Protein AF-A0A0D3LNZ3-F1 (afdb_monomer)

Mean predicted aligned error: 10.29 Å

Solvent-accessible surface area (backbone atoms only — not comparable to full-atom values): 8593 Å² total; per-residue (Å²): 136,83,88,79,77,83,75,78,70,70,82,70,32,56,51,55,52,47,41,52,51,45,45,75,73,39,32,65,56,40,22,70,74,48,71,38,54,72,71,55,29,48,48,50,49,48,45,40,49,50,24,46,48,52,50,50,52,50,34,50,75,71,66,39,50,65,60,51,49,51,56,38,67,42,80,74,80,69,44,77,84,39,70,66,51,43,49,25,42,52,47,24,34,50,43,32,31,76,73,67,69,37,53,72,67,44,22,47,55,41,35,75,55,49,46,56,50,48,52,49,52,52,17,50,52,29,62,69,30,99,42,58,56,73,53,24,51,30,37,50,66,36,62,84,50,60,54,60,49,52,54,61,60,71,78,105

pLDDT: mean 74.94, std 14.37, range [37.22, 91.06]

Structure (mmCIF, N/CA/C/O backbone):
data_AF-A0A0D3LNZ3-F1
#
_entry.id   AF-A0A0D3LNZ3-F1
#
loop_
_atom_site.group_PDB
_atom_site.id
_atom_site.type_symbol
_atom_site.label_atom_id
_atom_site.label_alt_id
_atom_site.label_comp_id
_atom_site.label_asym_id
_atom_site.label_entity_id
_atom_site.label_seq_id
_atom_site.pdbx_PDB_ins_code
_atom_site.Cartn_x
_atom_site.Cartn_y
_atom_site.Cartn_z
_atom_site.occupancy
_atom_site.B_iso_or_equiv
_atom_site.auth_seq_id
_atom_site.auth_comp_id
_atom_site.auth_asym_id
_atom_site.auth_atom_id
_atom_site.pdbx_PDB_model_num
ATOM 1 N N . MET A 1 1 ? 30.188 22.753 27.381 1.00 45.78 1 MET A N 1
ATOM 2 C CA . MET A 1 1 ? 29.358 22.738 26.149 1.00 45.78 1 MET A CA 1
ATOM 3 C C . MET A 1 1 ? 30.275 22.430 24.965 1.00 45.78 1 MET A C 1
ATOM 5 O O . MET A 1 1 ? 31.410 22.880 25.048 1.00 45.78 1 MET A O 1
ATOM 9 N N . PRO A 1 2 ? 29.846 21.714 23.906 1.00 55.44 2 PRO A N 1
ATOM 10 C CA . PRO A 1 2 ? 28.457 21.487 23.524 1.00 55.44 2 PRO A CA 1
ATOM 11 C C . PRO A 1 2 ? 28.025 20.018 23.404 1.00 55.44 2 PRO A C 1
ATOM 13 O O . PRO A 1 2 ? 28.794 19.104 23.129 1.00 55.44 2 PRO A O 1
ATOM 16 N N . PHE A 1 3 ? 26.719 19.869 23.601 1.00 53.72 3 PHE A N 1
ATOM 17 C CA . PHE A 1 3 ? 25.893 18.723 23.277 1.00 53.72 3 PHE A CA 1
ATOM 18 C C . PHE A 1 3 ? 25.868 18.506 21.760 1.00 53.72 3 PHE A C 1
ATOM 20 O O . PHE A 1 3 ? 25.414 19.373 21.014 1.00 53.72 3 PHE A O 1
ATOM 27 N N . GLY A 1 4 ? 26.315 17.336 21.313 1.00 43.25 4 GLY A N 1
ATOM 28 C CA . GLY A 1 4 ? 26.179 16.864 19.938 1.00 43.25 4 GLY A CA 1
ATOM 29 C C . GLY A 1 4 ? 25.093 15.799 19.856 1.00 43.25 4 GLY A C 1
ATOM 30 O O . GLY A 1 4 ? 25.376 14.614 19.956 1.00 43.25 4 GLY A O 1
ATOM 31 N N . ARG A 1 5 ? 23.847 16.269 19.760 1.00 39.56 5 ARG A N 1
ATOM 32 C CA . ARG A 1 5 ? 22.607 15.576 19.379 1.00 39.56 5 ARG A CA 1
ATOM 33 C C . ARG A 1 5 ? 22.838 14.170 18.778 1.00 39.56 5 ARG A C 1
ATOM 35 O O . ARG A 1 5 ? 23.241 14.053 17.625 1.00 39.56 5 ARG A O 1
ATOM 42 N N . LEU A 1 6 ? 22.498 13.119 19.535 1.00 37.25 6 LEU A N 1
ATOM 43 C CA . LEU A 1 6 ? 22.172 11.801 18.982 1.00 37.25 6 LEU A CA 1
ATOM 44 C C . LEU A 1 6 ? 20.951 11.993 18.078 1.00 37.25 6 LEU A C 1
ATOM 46 O O . LEU A 1 6 ? 19.807 11.899 18.525 1.00 37.25 6 LEU A O 1
ATOM 50 N N . ILE A 1 7 ? 21.180 12.328 16.810 1.00 41.34 7 ILE A N 1
ATOM 51 C CA . ILE A 1 7 ? 20.163 12.120 15.793 1.00 41.34 7 ILE A CA 1
ATOM 52 C C . ILE A 1 7 ? 20.110 10.606 15.640 1.00 41.34 7 ILE A C 1
ATOM 54 O O . ILE A 1 7 ? 20.878 10.008 14.894 1.00 4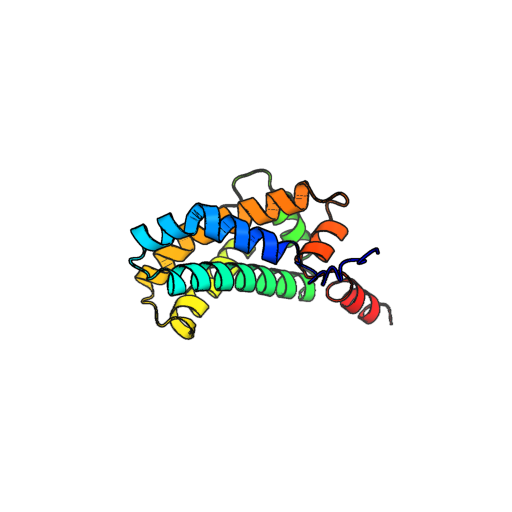1.34 7 ILE A O 1
ATOM 58 N N . ASN A 1 8 ? 19.233 9.984 16.424 1.00 37.22 8 ASN A N 1
ATOM 59 C CA . ASN A 1 8 ? 18.691 8.677 16.117 1.00 37.22 8 ASN A CA 1
ATOM 60 C C . ASN A 1 8 ? 17.933 8.841 14.794 1.00 37.22 8 ASN A C 1
ATOM 62 O O . ASN A 1 8 ? 16.724 9.083 14.778 1.00 37.22 8 ASN A O 1
ATOM 66 N N . VAL A 1 9 ? 18.679 8.836 13.687 1.00 41.34 9 VAL A N 1
ATOM 67 C CA . VAL A 1 9 ? 18.130 8.687 12.349 1.00 41.34 9 VAL A CA 1
ATOM 68 C C . VAL A 1 9 ? 17.589 7.265 12.337 1.00 41.34 9 VAL A C 1
ATOM 70 O O . VAL A 1 9 ? 18.268 6.332 11.928 1.00 41.34 9 VAL A O 1
ATOM 73 N N . LYS A 1 10 ? 16.356 7.079 12.828 1.00 42.69 10 LYS A N 1
ATOM 74 C CA . LYS A 1 10 ? 15.502 6.052 12.239 1.00 42.69 10 LYS A CA 1
ATOM 75 C C . LYS A 1 10 ? 15.603 6.312 10.743 1.00 42.69 10 LYS A C 1
ATOM 77 O O . LYS A 1 10 ? 15.231 7.405 10.315 1.00 42.69 10 LYS A O 1
ATOM 82 N N . GLU A 1 11 ? 16.175 5.377 9.994 1.00 45.53 11 GLU A N 1
ATOM 83 C CA . GLU A 1 11 ? 16.012 5.314 8.546 1.00 45.53 11 GLU A CA 1
ATOM 84 C C . GLU A 1 11 ? 14.504 5.308 8.283 1.00 45.53 11 GLU A C 1
ATOM 86 O O . GLU A 1 11 ? 13.853 4.268 8.310 1.00 45.53 11 GLU A O 1
ATOM 91 N N . ASN A 1 12 ? 13.914 6.498 8.159 1.00 51.28 12 ASN A N 1
ATOM 92 C CA . ASN A 1 12 ? 12.560 6.644 7.671 1.00 51.28 12 ASN A CA 1
ATOM 93 C C . ASN A 1 12 ? 12.690 6.342 6.186 1.00 51.28 12 ASN A C 1
ATOM 95 O O . ASN A 1 12 ? 13.252 7.134 5.426 1.00 51.28 12 ASN A O 1
ATOM 99 N N . ASN A 1 13 ? 12.254 5.151 5.795 1.00 70.06 13 ASN A N 1
ATOM 100 C CA . ASN A 1 13 ? 12.206 4.794 4.390 1.00 70.06 13 ASN A CA 1
ATOM 101 C C . ASN A 1 13 ? 11.213 5.737 3.699 1.00 70.06 13 ASN A C 1
ATOM 103 O O . ASN A 1 13 ? 10.281 6.229 4.338 1.00 70.06 13 ASN A O 1
ATOM 107 N N . MET A 1 14 ? 11.358 5.976 2.390 1.00 73.19 14 MET A N 1
ATOM 108 C CA . MET A 1 14 ? 10.441 6.875 1.665 1.00 73.19 14 MET A CA 1
ATOM 109 C C . MET A 1 14 ? 8.962 6.499 1.866 1.00 73.19 14 MET A C 1
ATOM 111 O O . MET A 1 14 ? 8.101 7.375 1.894 1.00 73.19 14 MET A O 1
ATOM 115 N N . LEU A 1 15 ? 8.678 5.207 2.062 1.00 76.56 15 LEU A N 1
ATOM 116 C CA . LEU A 1 15 ? 7.355 4.691 2.412 1.00 76.56 15 LEU A CA 1
ATOM 117 C C . LEU A 1 15 ? 6.817 5.217 3.746 1.00 76.56 15 LEU A C 1
ATOM 119 O O . LEU A 1 15 ? 5.639 5.546 3.827 1.00 76.56 15 LEU A O 1
ATOM 123 N N . ASP A 1 16 ? 7.649 5.321 4.778 1.00 79.50 16 ASP A N 1
ATOM 124 C CA . ASP A 1 16 ? 7.214 5.797 6.094 1.00 79.50 16 ASP A CA 1
ATOM 125 C C . ASP A 1 16 ? 6.821 7.275 6.041 1.00 79.50 16 ASP A C 1
ATOM 127 O O . ASP A 1 16 ? 5.857 7.692 6.685 1.00 79.50 16 ASP A O 1
ATOM 131 N N . ASP A 1 17 ? 7.537 8.066 5.242 1.00 81.38 17 ASP A N 1
ATOM 132 C CA . ASP A 1 17 ? 7.197 9.468 5.013 1.00 81.38 17 ASP A CA 1
ATOM 133 C C . ASP A 1 17 ? 5.896 9.603 4.216 1.00 81.38 17 ASP A C 1
ATOM 135 O O . ASP A 1 17 ? 5.047 10.414 4.577 1.00 81.38 17 ASP A O 1
ATOM 139 N N . ILE A 1 18 ? 5.683 8.751 3.207 1.00 80.44 18 ILE A N 1
ATOM 140 C CA . ILE A 1 18 ? 4.412 8.687 2.468 1.00 80.44 18 ILE A CA 1
ATOM 141 C C . ILE A 1 18 ? 3.257 8.318 3.400 1.00 80.44 18 ILE A C 1
ATOM 143 O O . ILE A 1 18 ? 2.210 8.956 3.365 1.00 80.44 18 ILE A O 1
ATOM 147 N N . ILE A 1 19 ? 3.437 7.318 4.265 1.00 83.31 19 ILE A N 1
ATOM 148 C CA . ILE A 1 19 ? 2.412 6.907 5.231 1.00 83.31 19 ILE A CA 1
ATOM 149 C C . ILE A 1 19 ? 2.085 8.064 6.183 1.00 83.31 19 ILE A C 1
ATOM 151 O O . ILE A 1 19 ? 0.912 8.316 6.448 1.00 83.31 19 ILE A O 1
ATOM 155 N N . LYS A 1 20 ? 3.089 8.797 6.682 1.00 84.88 20 LYS A N 1
ATOM 156 C CA . LYS A 1 20 ? 2.866 9.974 7.541 1.00 84.88 20 LYS A CA 1
ATOM 157 C C . LYS A 1 20 ? 2.114 11.087 6.809 1.00 84.88 20 LYS A C 1
ATOM 159 O O . LYS A 1 20 ? 1.178 11.649 7.375 1.00 84.88 20 LYS A O 1
ATOM 164 N N . GLU A 1 21 ? 2.498 11.387 5.570 1.00 83.25 21 GLU A N 1
ATOM 165 C CA . GLU A 1 21 ? 1.833 12.389 4.728 1.00 83.25 21 GLU A CA 1
ATOM 166 C C . GLU A 1 21 ? 0.373 11.996 4.447 1.00 83.25 21 GLU A C 1
ATOM 168 O O . GLU A 1 21 ? -0.530 12.810 4.640 1.00 83.25 21 GLU A O 1
ATOM 173 N N . LEU A 1 22 ? 0.110 10.730 4.107 1.00 81.38 22 LEU A N 1
ATOM 174 C CA . LEU A 1 22 ? -1.244 10.208 3.901 1.00 81.38 22 LEU A CA 1
ATOM 175 C C . LEU A 1 22 ? -2.082 10.266 5.180 1.00 81.38 22 LEU A C 1
ATOM 177 O O . LEU A 1 22 ? -3.224 10.712 5.135 1.00 81.38 22 LEU A O 1
ATOM 181 N N . LYS A 1 23 ? -1.538 9.884 6.339 1.00 83.62 23 LYS A N 1
ATOM 182 C CA . LYS A 1 23 ? -2.253 10.026 7.620 1.00 83.62 23 LYS A CA 1
ATOM 183 C C . LYS A 1 23 ? -2.663 11.472 7.883 1.00 83.62 23 LYS A C 1
ATOM 185 O O . LYS A 1 23 ? -3.810 11.726 8.244 1.00 83.62 23 LYS A O 1
ATOM 190 N N . GLY A 1 24 ? -1.753 12.419 7.651 1.00 82.62 24 GLY A N 1
ATOM 191 C CA . GLY A 1 24 ? -2.031 13.847 7.803 1.00 82.62 24 GLY A CA 1
ATOM 192 C C . GLY A 1 24 ? -3.046 14.384 6.789 1.00 82.62 24 GLY A C 1
ATOM 193 O O . GLY A 1 24 ? -3.872 15.222 7.145 1.00 82.62 24 GLY A O 1
ATOM 194 N N . SER A 1 25 ? -3.002 13.890 5.548 1.00 78.44 25 SER A N 1
ATOM 195 C CA . SER A 1 25 ? -3.819 14.396 4.441 1.00 78.44 25 SER A CA 1
ATOM 196 C C . SER A 1 25 ? -5.211 13.771 4.371 1.00 78.44 25 SER A C 1
ATOM 198 O O . SER A 1 25 ? -6.167 14.485 4.095 1.00 78.44 25 SER A O 1
ATOM 200 N N . ILE A 1 26 ? -5.335 12.458 4.591 1.00 79.69 26 ILE A N 1
ATOM 201 C CA . ILE A 1 26 ? -6.576 11.696 4.370 1.00 79.69 26 ILE A CA 1
ATOM 202 C C . ILE A 1 26 ? -7.057 10.903 5.574 1.00 79.69 26 ILE A C 1
ATOM 204 O O . ILE A 1 26 ? -8.114 10.283 5.499 1.00 79.69 26 ILE A O 1
ATOM 208 N N . GLY A 1 27 ? -6.350 10.941 6.707 1.00 81.31 27 GLY A N 1
ATOM 209 C CA . GLY A 1 27 ? -6.817 10.290 7.933 1.00 81.31 27 GLY A CA 1
ATOM 210 C C . GLY A 1 27 ? -8.234 10.729 8.314 1.00 81.31 27 GLY A C 1
ATOM 211 O O . GLY A 1 27 ? -9.069 9.891 8.645 1.00 81.31 27 GLY A O 1
ATOM 212 N N . LYS A 1 28 ? -8.545 12.025 8.166 1.00 81.75 28 LYS A N 1
ATOM 213 C CA . LYS A 1 28 ? -9.891 12.573 8.409 1.00 81.75 28 LYS A CA 1
ATOM 214 C C . LYS A 1 28 ? -10.928 12.093 7.392 1.00 81.75 28 LYS A C 1
ATOM 216 O O . LYS A 1 28 ? -12.038 11.755 7.787 1.00 81.75 28 LYS A O 1
ATOM 221 N N . ASP A 1 29 ? -10.570 12.018 6.114 1.00 81.06 29 ASP A N 1
ATOM 222 C CA . ASP A 1 29 ? -11.483 11.566 5.057 1.00 81.06 29 ASP A CA 1
ATOM 223 C C . ASP A 1 29 ? -11.800 10.079 5.193 1.00 81.06 29 ASP A C 1
ATOM 225 O O . ASP A 1 29 ? -12.952 9.669 5.047 1.00 81.06 29 ASP A O 1
ATOM 229 N N . VAL A 1 30 ? -10.791 9.271 5.535 1.00 81.88 30 VAL A N 1
ATOM 230 C CA . VAL A 1 30 ? -10.966 7.857 5.863 1.00 81.88 30 VAL A CA 1
ATOM 231 C C . VAL A 1 30 ? -11.908 7.734 7.055 1.00 81.88 30 VAL A C 1
ATOM 233 O O . VAL A 1 30 ? -12.914 7.046 6.931 1.00 81.88 30 VAL A O 1
ATOM 236 N N . GLN A 1 31 ? -11.666 8.442 8.164 1.00 83.94 31 GLN A N 1
ATOM 237 C CA . GLN A 1 31 ? -12.554 8.426 9.338 1.00 83.94 31 GLN A CA 1
ATOM 238 C C . GLN A 1 31 ? -14.003 8.781 8.973 1.00 83.94 31 GLN A C 1
ATOM 240 O O . GLN A 1 31 ? -14.923 8.043 9.319 1.00 83.94 31 GLN A O 1
ATOM 245 N N . GLN A 1 32 ? -14.210 9.871 8.230 1.00 83.00 32 GLN A N 1
ATOM 246 C CA . GLN A 1 32 ? -15.545 10.346 7.859 1.00 83.00 32 GLN A CA 1
ATOM 247 C C . GLN A 1 32 ? -16.286 9.388 6.922 1.00 83.00 32 GLN A C 1
ATOM 249 O O . GLN A 1 32 ? -17.490 9.201 7.073 1.00 83.00 32 GLN A O 1
ATOM 254 N N . ARG A 1 33 ? -15.588 8.778 5.956 1.00 78.69 33 ARG A N 1
ATOM 255 C CA . ARG A 1 33 ? -16.211 7.906 4.946 1.00 78.69 33 ARG A CA 1
ATOM 256 C C . ARG A 1 33 ? -16.430 6.481 5.427 1.00 78.69 33 ARG A C 1
ATOM 258 O O . ARG A 1 33 ? -17.407 5.862 5.034 1.00 78.69 33 ARG A O 1
ATOM 265 N N . S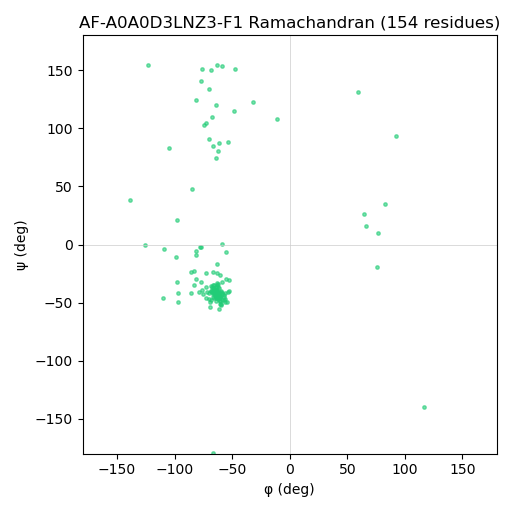ER A 1 34 ? -15.514 5.969 6.243 1.00 77.81 34 SER A N 1
ATOM 266 C CA . SER A 1 34 ? -15.522 4.576 6.705 1.00 77.81 34 SER A CA 1
ATOM 267 C C . SER A 1 34 ? -16.111 4.405 8.108 1.00 77.81 34 SER A C 1
ATOM 269 O O . SER A 1 34 ? -16.332 3.277 8.544 1.00 77.81 34 SER A O 1
ATOM 271 N N . GLY A 1 35 ? -16.344 5.504 8.836 1.00 81.88 35 GLY A N 1
ATOM 272 C CA . GLY A 1 35 ? -16.797 5.475 10.230 1.00 81.88 35 GLY A CA 1
ATOM 273 C C . GLY A 1 35 ? -15.759 4.902 11.200 1.00 81.88 35 GLY A C 1
ATOM 274 O O . GLY A 1 35 ? -16.106 4.514 12.313 1.00 81.88 35 GLY A O 1
ATOM 275 N N . LEU A 1 36 ? -14.495 4.795 10.778 1.00 83.88 36 LEU A N 1
ATOM 276 C CA . LEU A 1 36 ? -13.424 4.227 11.587 1.00 83.88 36 LEU A CA 1
ATOM 277 C C . LEU A 1 36 ? -12.934 5.203 12.651 1.00 83.88 36 LEU A C 1
ATOM 279 O O . LEU A 1 36 ? -12.712 6.384 12.385 1.00 83.88 36 LEU A O 1
ATOM 283 N N . ASP A 1 37 ? -12.643 4.661 13.833 1.00 86.88 37 ASP A N 1
ATOM 284 C CA . ASP A 1 37 ? -11.912 5.379 14.870 1.00 86.88 37 ASP A CA 1
ATOM 285 C C . ASP A 1 37 ? -10.530 5.825 14.359 1.00 86.88 37 ASP A C 1
ATOM 287 O O . ASP A 1 37 ? -9.930 5.135 13.522 1.00 86.88 37 ASP A O 1
ATOM 291 N N . PRO A 1 38 ? -9.947 6.903 14.914 1.00 83.31 38 PRO A N 1
ATOM 292 C CA . PRO A 1 38 ? -8.664 7.427 14.454 1.00 83.31 38 PRO A CA 1
ATOM 293 C C . PRO A 1 38 ? -7.545 6.387 14.405 1.00 83.31 38 PRO A C 1
ATOM 295 O O . PRO A 1 38 ? -6.808 6.312 13.427 1.00 83.31 38 PRO A O 1
ATOM 298 N N . GLN A 1 39 ? -7.484 5.507 15.406 1.00 85.12 39 GLN A N 1
ATOM 299 C CA . GLN A 1 39 ? -6.493 4.432 15.457 1.00 85.12 39 GLN A CA 1
ATOM 300 C C . GLN A 1 39 ? -6.674 3.389 14.344 1.00 85.12 39 GLN A C 1
ATOM 302 O O . GLN A 1 39 ? -5.690 2.848 13.838 1.00 85.12 39 GLN A O 1
ATOM 307 N N . LYS A 1 40 ? -7.919 3.089 13.953 1.00 84.75 40 LYS A N 1
ATOM 308 C CA . LYS A 1 40 ? -8.215 2.140 12.872 1.00 84.75 40 LYS A CA 1
ATOM 309 C C . LYS A 1 40 ? -7.955 2.762 11.506 1.00 84.75 40 LYS A C 1
ATOM 311 O O . LYS A 1 40 ? -7.408 2.082 10.647 1.00 84.75 40 LYS A O 1
ATOM 316 N N . ALA A 1 41 ? -8.288 4.040 11.326 1.00 85.25 41 ALA A N 1
ATOM 317 C CA . ALA A 1 41 ? -7.958 4.785 10.115 1.00 85.25 41 ALA A CA 1
ATOM 318 C C . ALA A 1 41 ? -6.435 4.870 9.911 1.00 85.25 41 ALA A C 1
ATOM 320 O O . ALA A 1 41 ? -5.941 4.552 8.831 1.00 85.25 41 ALA A O 1
ATOM 321 N N . ASP A 1 42 ? -5.680 5.189 10.967 1.00 86.44 42 ASP A N 1
ATOM 322 C CA . ASP A 1 42 ? -4.216 5.227 10.917 1.00 86.44 42 ASP A CA 1
ATOM 323 C C . ASP A 1 42 ? -3.619 3.864 10.564 1.00 86.44 42 ASP A C 1
ATOM 325 O O . ASP A 1 42 ? -2.745 3.782 9.697 1.00 86.44 42 ASP A O 1
ATOM 329 N N . ARG A 1 43 ? -4.107 2.785 11.191 1.00 87.00 43 ARG A N 1
ATOM 330 C CA . ARG A 1 43 ? -3.679 1.423 10.848 1.00 87.00 43 ARG A CA 1
ATOM 331 C C . ARG A 1 43 ? -4.067 1.027 9.433 1.00 87.00 43 ARG A C 1
ATOM 333 O O . ARG A 1 43 ? -3.302 0.326 8.786 1.00 87.00 43 ARG A O 1
ATOM 340 N N . ALA A 1 44 ? -5.226 1.446 8.940 1.00 86.31 44 ALA A N 1
ATOM 341 C CA . ALA A 1 44 ? -5.644 1.133 7.582 1.00 86.31 44 ALA A CA 1
ATOM 342 C C . ALA A 1 44 ? -4.704 1.769 6.546 1.00 86.31 44 ALA A C 1
ATOM 344 O O . ALA A 1 44 ? -4.311 1.117 5.579 1.00 86.31 44 ALA A O 1
ATOM 345 N N . ILE A 1 45 ? -4.273 3.008 6.797 1.00 87.31 45 ILE A N 1
ATOM 346 C CA . ILE A 1 45 ? -3.284 3.708 5.970 1.00 87.31 45 ILE A CA 1
ATOM 347 C C . ILE A 1 45 ? -1.906 3.029 6.069 1.00 87.31 45 ILE A C 1
ATOM 349 O O . ILE A 1 45 ? -1.239 2.846 5.051 1.00 87.31 45 ILE A O 1
ATOM 353 N N . GLU A 1 46 ? -1.486 2.587 7.261 1.00 87.06 46 GLU A N 1
ATOM 354 C CA . GLU A 1 46 ? -0.261 1.782 7.423 1.00 87.06 46 GLU A CA 1
ATOM 355 C C . GLU A 1 46 ? -0.330 0.460 6.650 1.00 87.06 46 GLU A C 1
ATOM 357 O O . GLU A 1 46 ? 0.610 0.110 5.935 1.00 87.06 46 GLU A O 1
ATOM 362 N N . MET A 1 47 ? -1.448 -0.263 6.758 1.00 88.44 47 MET A N 1
ATOM 363 C CA . MET A 1 47 ? -1.668 -1.531 6.060 1.00 88.44 47 MET A CA 1
ATOM 364 C C . MET A 1 47 ? -1.671 -1.347 4.547 1.00 88.44 47 MET A C 1
ATOM 366 O O . MET A 1 47 ? -1.172 -2.216 3.833 1.00 88.44 47 MET A O 1
ATOM 370 N N . ALA A 1 48 ? -2.174 -0.220 4.048 1.00 86.06 48 ALA A N 1
ATOM 371 C CA . ALA A 1 48 ? -2.083 0.123 2.637 1.00 86.06 48 ALA A CA 1
ATOM 372 C C . ALA A 1 48 ? -0.622 0.292 2.206 1.00 86.06 48 ALA A C 1
ATOM 374 O O . ALA A 1 48 ? -0.213 -0.303 1.210 1.00 86.06 48 ALA A O 1
ATOM 375 N N . GLY A 1 49 ? 0.197 0.984 3.006 1.00 84.94 49 GLY A N 1
ATOM 376 C CA . GLY A 1 49 ? 1.615 1.193 2.705 1.00 84.94 49 GLY A CA 1
ATOM 377 C C . GLY A 1 49 ? 2.394 -0.119 2.709 1.00 84.94 49 GLY A C 1
ATOM 378 O O . GLY A 1 49 ? 3.186 -0.386 1.806 1.00 84.94 49 GLY A O 1
ATOM 379 N N . GLN A 1 50 ? 2.103 -0.990 3.676 1.00 85.25 50 GLN A N 1
ATOM 380 C CA . GLN A 1 50 ? 2.650 -2.347 3.719 1.00 85.25 50 GLN A CA 1
ATOM 381 C C . GLN A 1 50 ? 2.189 -3.195 2.531 1.00 85.25 50 GLN A C 1
ATOM 383 O O . GLN A 1 50 ? 2.985 -3.944 1.978 1.00 85.25 50 GLN A O 1
ATOM 388 N N . SER A 1 51 ? 0.925 -3.080 2.119 1.00 87.38 51 SER A N 1
ATOM 389 C CA . SER A 1 51 ? 0.392 -3.814 0.964 1.00 87.38 51 SER A CA 1
ATOM 390 C C . SER A 1 51 ? 1.067 -3.380 -0.333 1.00 87.38 51 SER A C 1
ATOM 392 O O . SER A 1 51 ? 1.441 -4.230 -1.136 1.00 87.38 51 SER A O 1
ATOM 394 N N . ALA A 1 52 ? 1.281 -2.074 -0.510 1.00 84.38 52 ALA A N 1
ATOM 395 C CA . ALA A 1 52 ? 2.034 -1.527 -1.632 1.00 84.38 52 ALA A CA 1
ATOM 396 C C . ALA A 1 52 ? 3.482 -2.033 -1.644 1.00 84.38 52 ALA A C 1
ATOM 398 O O . ALA A 1 52 ? 3.971 -2.461 -2.689 1.00 84.38 52 ALA A O 1
ATOM 399 N N . LYS A 1 53 ? 4.140 -2.052 -0.478 1.00 84.00 53 LYS A N 1
ATOM 400 C CA . LYS A 1 53 ? 5.496 -2.590 -0.324 1.00 84.00 53 LYS A CA 1
ATOM 401 C C . LYS A 1 53 ? 5.576 -4.067 -0.695 1.00 84.00 53 LYS A C 1
ATOM 403 O O . LYS A 1 53 ? 6.417 -4.437 -1.500 1.00 84.00 53 LYS A O 1
ATOM 408 N N . GLU A 1 54 ? 4.705 -4.898 -0.132 1.00 86.06 54 GLU A N 1
ATOM 409 C CA . GLU A 1 54 ? 4.699 -6.345 -0.371 1.00 86.06 54 GLU A CA 1
ATOM 410 C C . GLU A 1 54 ? 4.439 -6.687 -1.832 1.00 86.06 54 GLU A C 1
ATOM 412 O O . GLU A 1 54 ? 5.128 -7.536 -2.389 1.00 86.06 54 GLU A O 1
ATOM 417 N N . VAL A 1 55 ? 3.479 -6.010 -2.469 1.00 86.06 55 VAL A N 1
ATOM 418 C CA . VAL A 1 55 ? 3.219 -6.208 -3.897 1.00 86.06 55 VAL A CA 1
ATOM 419 C C . VAL A 1 55 ? 4.430 -5.765 -4.711 1.00 86.06 55 VAL A C 1
ATOM 421 O O . VAL A 1 55 ? 4.846 -6.485 -5.610 1.00 86.06 55 VAL A O 1
ATOM 424 N N . ALA A 1 56 ? 5.050 -4.629 -4.384 1.00 83.25 56 ALA A N 1
ATOM 425 C CA . ALA A 1 56 ? 6.263 -4.198 -5.066 1.00 83.25 56 ALA A CA 1
ATOM 426 C C . ALA A 1 56 ? 7.425 -5.193 -4.881 1.00 83.25 56 ALA A C 1
ATOM 428 O O . ALA A 1 56 ? 8.100 -5.526 -5.849 1.00 83.25 56 ALA A O 1
ATOM 429 N N . GLU A 1 57 ? 7.640 -5.730 -3.682 1.00 83.81 57 GLU A N 1
ATOM 430 C CA . GLU A 1 57 ? 8.637 -6.781 -3.449 1.00 83.81 57 GLU A CA 1
ATOM 431 C C . GLU A 1 57 ? 8.325 -8.063 -4.229 1.00 83.81 57 GLU A C 1
ATOM 433 O O . GLU A 1 57 ? 9.229 -8.669 -4.800 1.00 83.81 57 GLU A O 1
ATOM 438 N N . ASP A 1 58 ? 7.061 -8.477 -4.283 1.00 86.88 58 ASP A N 1
ATOM 439 C CA . ASP A 1 58 ? 6.619 -9.655 -5.029 1.00 86.88 58 ASP A CA 1
ATOM 440 C C . ASP A 1 58 ? 6.825 -9.484 -6.542 1.00 86.88 58 ASP A C 1
ATOM 442 O O . ASP A 1 58 ? 7.356 -10.376 -7.201 1.00 86.88 58 ASP A O 1
ATOM 446 N N . GLU A 1 59 ? 6.497 -8.315 -7.096 1.00 85.19 59 GLU A N 1
ATOM 447 C CA . GLU A 1 59 ? 6.751 -7.992 -8.503 1.00 85.19 59 GLU A CA 1
ATOM 448 C C . GLU A 1 59 ? 8.257 -7.952 -8.812 1.00 85.19 59 GLU A C 1
ATOM 450 O O . GLU A 1 59 ? 8.685 -8.503 -9.826 1.00 85.19 59 GLU A O 1
ATOM 455 N N . VAL A 1 60 ? 9.088 -7.389 -7.921 1.00 82.06 60 VAL A N 1
ATOM 456 C CA . VAL A 1 60 ? 10.558 -7.462 -8.032 1.00 82.06 60 VAL A CA 1
ATOM 457 C C . VAL A 1 60 ? 11.028 -8.916 -8.047 1.00 82.06 60 VAL A C 1
ATOM 459 O O . VAL A 1 60 ? 11.809 -9.298 -8.919 1.00 82.06 60 VAL A O 1
ATOM 462 N N . ARG A 1 61 ? 10.539 -9.742 -7.114 1.00 82.69 61 ARG A N 1
ATOM 463 C CA . ARG A 1 61 ? 10.905 -11.163 -7.010 1.00 82.69 61 ARG A CA 1
ATOM 464 C C . ARG A 1 61 ? 10.501 -11.962 -8.242 1.00 82.69 61 ARG A C 1
ATOM 466 O O . ARG A 1 61 ? 11.223 -12.870 -8.640 1.00 82.69 61 ARG A O 1
ATOM 473 N N . LYS A 1 62 ? 9.376 -11.603 -8.860 1.00 84.06 62 LYS A N 1
ATOM 474 C CA . LYS A 1 62 ? 8.880 -12.183 -10.116 1.00 84.06 62 LYS A CA 1
ATOM 475 C C . LYS A 1 62 ? 9.603 -11.655 -11.358 1.00 84.06 62 LYS A C 1
ATOM 477 O O . LYS A 1 62 ? 9.292 -12.090 -12.462 1.00 84.06 62 LYS A O 1
ATOM 482 N N . GLY A 1 63 ? 10.548 -10.725 -11.201 1.00 81.56 63 GLY A N 1
ATOM 483 C CA . GLY A 1 63 ? 11.270 -10.098 -12.308 1.00 81.56 63 GLY A CA 1
ATOM 484 C C . GLY A 1 63 ? 10.459 -9.037 -13.060 1.00 81.56 63 GLY A C 1
ATOM 485 O O . GLY A 1 63 ? 10.906 -8.543 -14.092 1.00 81.56 63 GLY A O 1
ATOM 486 N N . ASN A 1 64 ? 9.295 -8.628 -12.549 1.00 82.88 64 ASN A N 1
ATOM 487 C CA . ASN A 1 64 ? 8.426 -7.623 -13.162 1.00 82.88 64 ASN A CA 1
ATOM 488 C C . ASN A 1 64 ? 8.827 -6.183 -12.787 1.00 82.88 64 ASN A C 1
ATOM 490 O O . ASN A 1 64 ? 8.010 -5.334 -12.420 1.00 82.88 64 ASN A O 1
ATOM 494 N N . LEU A 1 65 ? 10.122 -5.885 -12.901 1.00 81.19 65 LEU A N 1
ATOM 495 C CA . LEU A 1 65 ? 10.657 -4.543 -12.660 1.00 81.19 65 LEU A CA 1
ATOM 496 C C . LEU A 1 65 ? 10.097 -3.521 -13.654 1.00 81.19 65 LEU A C 1
ATOM 498 O O . LEU A 1 65 ? 9.888 -2.365 -13.294 1.00 81.19 65 LEU A O 1
ATOM 502 N N . GLN A 1 66 ? 9.824 -3.955 -14.887 1.00 80.56 66 GLN A N 1
ATOM 503 C CA . GLN A 1 66 ? 9.273 -3.106 -15.938 1.00 80.56 66 GLN A CA 1
ATOM 504 C C . GLN A 1 66 ? 7.848 -2.646 -15.607 1.00 80.56 66 GLN A C 1
ATOM 506 O O . GLN A 1 66 ? 7.529 -1.476 -15.805 1.00 80.56 66 GLN A O 1
ATOM 511 N N . GLY A 1 67 ? 7.007 -3.534 -15.063 1.00 81.69 67 GLY A N 1
ATOM 512 C CA . GLY A 1 67 ? 5.653 -3.189 -14.629 1.00 81.69 67 GLY A CA 1
ATOM 513 C C . GLY A 1 67 ? 5.653 -2.201 -13.465 1.00 81.69 67 GLY A C 1
ATOM 514 O O . GLY A 1 67 ? 4.904 -1.225 -13.489 1.00 81.69 67 GLY A O 1
ATOM 515 N N . LEU A 1 68 ? 6.546 -2.395 -12.487 1.00 79.56 68 LEU A N 1
ATOM 516 C CA . LEU A 1 68 ? 6.723 -1.444 -11.386 1.00 79.56 68 LEU A CA 1
ATOM 517 C C . LEU A 1 68 ? 7.238 -0.095 -11.876 1.00 79.56 68 LEU A C 1
ATOM 519 O O . LEU A 1 68 ? 6.663 0.932 -11.545 1.00 79.56 68 LEU A O 1
ATOM 523 N N . MET A 1 69 ? 8.282 -0.076 -12.703 1.00 79.06 69 MET A N 1
ATOM 524 C CA . MET A 1 69 ? 8.768 1.154 -13.331 1.00 79.06 69 MET A CA 1
ATOM 525 C C . MET A 1 69 ? 7.659 1.858 -14.116 1.00 79.06 69 MET A C 1
ATOM 527 O O . MET A 1 69 ? 7.548 3.075 -14.033 1.00 79.06 69 MET A O 1
ATOM 531 N N . GLY A 1 70 ? 6.831 1.110 -14.849 1.00 80.25 70 GLY A N 1
ATOM 532 C CA . GLY A 1 70 ? 5.693 1.645 -15.595 1.00 80.25 70 GLY A CA 1
ATOM 533 C C . GLY A 1 70 ? 4.647 2.294 -14.691 1.00 80.25 70 GLY A C 1
ATOM 534 O O . GLY A 1 70 ? 4.216 3.406 -14.977 1.00 80.25 70 GLY A O 1
ATOM 535 N N . LEU A 1 71 ? 4.305 1.649 -13.570 1.00 80.44 71 LEU A N 1
ATOM 536 C CA . LEU A 1 71 ? 3.398 2.205 -12.562 1.00 80.44 71 LEU A CA 1
ATOM 537 C C . LEU A 1 71 ? 3.940 3.514 -11.970 1.00 80.44 71 LEU A C 1
ATOM 539 O O . LEU A 1 71 ? 3.213 4.488 -11.820 1.00 80.44 71 LEU A O 1
ATOM 543 N N . MET A 1 72 ? 5.228 3.529 -11.644 1.00 78.62 72 MET A N 1
ATOM 544 C CA . MET A 1 72 ? 5.869 4.601 -10.877 1.00 78.62 72 MET A CA 1
ATOM 545 C C . MET A 1 72 ? 6.240 5.809 -11.748 1.00 78.62 72 MET A C 1
ATOM 547 O O . MET A 1 72 ? 6.250 6.953 -11.285 1.00 78.62 72 MET A O 1
ATOM 551 N N . ASN A 1 73 ? 6.532 5.558 -13.027 1.00 75.56 73 ASN A N 1
ATOM 552 C CA . ASN A 1 73 ? 6.738 6.588 -14.044 1.00 75.56 73 ASN A CA 1
ATOM 553 C C . ASN A 1 73 ? 5.424 7.129 -14.617 1.00 75.56 73 ASN A C 1
ATOM 555 O O . ASN A 1 73 ? 5.457 8.070 -15.412 1.00 75.56 73 ASN A O 1
ATOM 559 N N . GLN A 1 74 ? 4.274 6.561 -14.247 1.00 69.62 74 GLN A N 1
ATOM 560 C CA . GLN A 1 74 ? 2.988 7.073 -14.689 1.00 69.62 74 GLN A CA 1
ATOM 561 C C . GLN A 1 74 ? 2.759 8.450 -14.041 1.00 69.62 74 GLN A C 1
ATOM 563 O O . GLN A 1 74 ? 2.604 8.582 -12.826 1.00 69.62 74 GLN A O 1
ATOM 568 N N . LYS A 1 75 ? 2.810 9.507 -14.859 1.00 53.78 75 LYS A N 1
ATOM 569 C CA . LYS A 1 75 ? 2.457 10.872 -14.453 1.00 53.78 75 LYS A CA 1
ATOM 570 C C . LYS A 1 75 ? 0.943 10.965 -14.351 1.00 53.78 75 LYS A C 1
ATOM 572 O O . LYS A 1 75 ? 0.293 11.070 -15.380 1.00 53.78 75 LYS A O 1
ATOM 577 N N . GLU A 1 76 ? 0.453 10.935 -13.114 1.00 49.62 76 GLU A N 1
ATOM 578 C CA . GLU A 1 76 ? -0.953 11.087 -12.722 1.00 49.62 76 GLU A CA 1
ATOM 579 C C . GLU A 1 76 ? -1.913 10.042 -13.324 1.00 49.62 76 GLU A C 1
ATOM 581 O O . GLU A 1 76 ? -1.934 9.758 -14.516 1.00 49.62 76 GLU A O 1
ATOM 586 N N . GLY A 1 77 ? -2.753 9.445 -12.475 1.00 47.78 77 GLY A N 1
ATOM 587 C CA . GLY A 1 77 ? -3.821 8.565 -12.952 1.00 47.78 77 GLY A CA 1
ATOM 588 C C . GLY A 1 77 ? -3.403 7.126 -13.251 1.00 47.78 77 GLY A C 1
ATOM 589 O O . GLY A 1 77 ? -3.992 6.498 -14.126 1.00 47.78 77 GLY A O 1
ATOM 590 N N . ALA A 1 78 ? -2.464 6.555 -12.488 1.00 51.53 78 ALA A N 1
ATOM 591 C CA . ALA A 1 78 ? -2.407 5.101 -12.326 1.00 51.53 78 ALA A CA 1
ATOM 592 C C . ALA A 1 78 ? -3.689 4.629 -11.610 1.00 51.53 78 ALA A C 1
ATOM 594 O O . ALA A 1 78 ? -3.718 4.380 -10.405 1.00 51.53 78 ALA A O 1
ATOM 595 N N . GLY A 1 79 ? -4.792 4.615 -12.355 1.00 54.00 79 GLY A N 1
ATOM 596 C CA . GLY A 1 79 ? -6.077 4.114 -11.913 1.00 54.00 79 GLY A CA 1
ATOM 597 C C . GLY A 1 79 ? -6.023 2.606 -11.691 1.00 54.00 79 GLY A C 1
ATOM 598 O O . GLY A 1 79 ? -5.007 1.944 -11.919 1.00 54.00 79 GLY A O 1
ATOM 599 N N . HIS A 1 80 ? -7.163 2.045 -11.295 1.00 55.12 80 HIS A N 1
ATOM 600 C CA . HIS A 1 80 ? -7.366 0.599 -11.123 1.00 55.12 80 HIS A CA 1
ATOM 601 C C . HIS A 1 80 ? -7.047 -0.241 -12.380 1.00 55.12 80 HIS A C 1
ATOM 603 O O . HIS A 1 80 ? -7.053 -1.466 -12.321 1.00 55.12 80 HIS A O 1
ATOM 609 N N . GLU A 1 81 ? -6.763 0.404 -13.512 1.00 60.66 81 GLU A N 1
ATOM 610 C CA . GLU A 1 81 ? -6.346 -0.206 -14.773 1.00 60.66 81 GLU A CA 1
ATOM 611 C C . GLU A 1 81 ? -4.965 -0.871 -14.691 1.00 60.66 81 GLU A C 1
ATOM 613 O O . GLU A 1 81 ? -4.671 -1.784 -15.462 1.00 60.66 81 GLU A O 1
ATOM 618 N N . ASN A 1 82 ? -4.109 -0.456 -13.748 1.00 74.38 82 ASN A N 1
ATOM 619 C CA . ASN A 1 82 ? -2.823 -1.112 -13.555 1.00 74.38 82 ASN A CA 1
ATOM 620 C C . ASN A 1 82 ? -2.993 -2.393 -12.707 1.00 74.38 82 ASN A C 1
ATOM 622 O O . ASN A 1 82 ? -3.461 -2.318 -11.565 1.00 74.38 82 ASN A O 1
ATOM 626 N N . PRO A 1 83 ? -2.562 -3.574 -13.197 1.00 81.19 83 PRO A N 1
ATOM 627 C CA . PRO A 1 83 ? -2.719 -4.839 -12.475 1.00 81.19 83 PRO A CA 1
ATOM 628 C C . PRO A 1 83 ? -2.004 -4.853 -11.118 1.00 81.19 83 PRO A C 1
ATOM 630 O O . PRO A 1 83 ? -2.431 -5.558 -10.207 1.00 81.19 83 PRO A O 1
ATOM 633 N N . ILE A 1 84 ? -0.940 -4.061 -10.955 1.00 84.56 84 ILE A N 1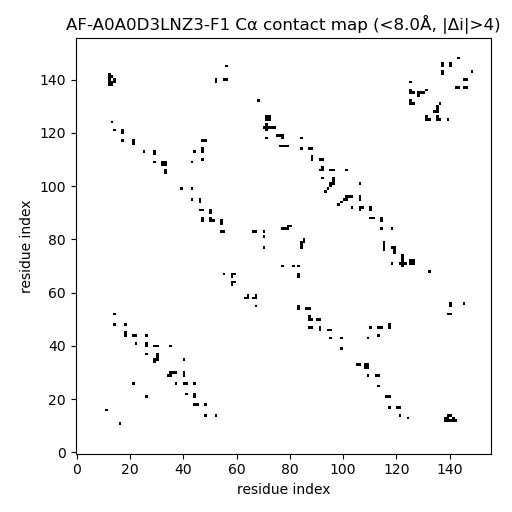
ATOM 634 C CA . ILE A 1 84 ? -0.228 -3.909 -9.684 1.00 84.56 84 ILE A CA 1
ATOM 635 C C . ILE A 1 84 ? -1.100 -3.132 -8.689 1.00 84.56 84 ILE A C 1
ATOM 637 O O . ILE A 1 84 ? -1.225 -3.546 -7.542 1.00 84.56 84 ILE A O 1
ATOM 641 N N . VAL A 1 85 ? -1.784 -2.070 -9.127 1.00 84.31 85 VAL A N 1
ATOM 642 C CA . VAL A 1 85 ? -2.719 -1.298 -8.284 1.00 84.31 85 VAL A CA 1
ATOM 643 C C . VAL A 1 85 ? -3.883 -2.173 -7.826 1.00 84.31 85 VAL A C 1
ATOM 645 O O . VAL A 1 85 ? -4.205 -2.185 -6.640 1.00 84.31 85 VAL A O 1
ATOM 648 N N . GLY A 1 86 ? -4.443 -2.986 -8.727 1.00 86.06 86 GLY A N 1
ATOM 649 C CA . GLY A 1 86 ? -5.482 -3.958 -8.375 1.00 86.06 86 GLY A CA 1
ATOM 650 C C . GLY A 1 86 ? -5.019 -4.980 -7.328 1.00 86.06 86 GLY A C 1
ATOM 651 O O . GLY A 1 86 ? -5.759 -5.289 -6.394 1.00 86.06 86 GLY A O 1
ATOM 652 N N . LYS A 1 87 ? -3.771 -5.463 -7.420 1.00 87.56 87 LYS A N 1
ATOM 653 C CA . LYS A 1 87 ? -3.174 -6.346 -6.401 1.00 87.56 87 LYS A CA 1
ATOM 654 C C . LYS A 1 87 ? -2.995 -5.643 -5.057 1.00 87.56 87 LYS A C 1
ATOM 656 O O . LYS A 1 87 ? -3.256 -6.258 -4.026 1.00 87.56 87 LYS A O 1
ATOM 661 N N . ILE A 1 88 ? -2.581 -4.374 -5.057 1.00 87.25 88 ILE A N 1
ATOM 662 C CA . ILE A 1 88 ? -2.451 -3.573 -3.831 1.00 87.25 88 ILE A CA 1
ATOM 663 C C . ILE A 1 88 ? -3.815 -3.422 -3.158 1.00 87.25 88 ILE A C 1
ATOM 665 O O . ILE A 1 88 ? -3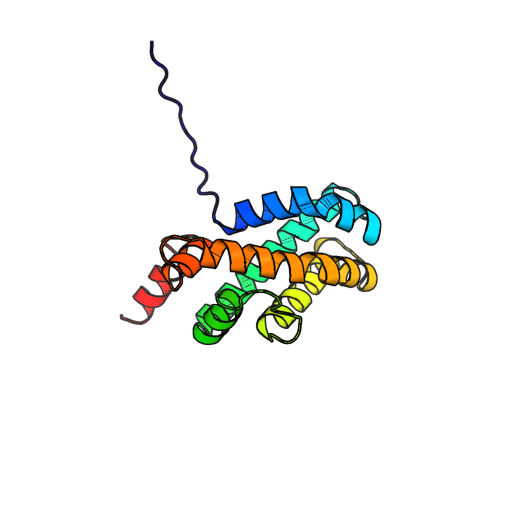.916 -3.682 -1.961 1.00 87.25 88 ILE A O 1
ATOM 669 N N . GLY A 1 89 ? -4.858 -3.074 -3.917 1.00 87.81 89 GLY A N 1
ATOM 670 C CA . GLY A 1 89 ? -6.222 -2.955 -3.400 1.00 87.81 89 GLY A CA 1
ATOM 671 C C . GLY A 1 89 ? -6.760 -4.274 -2.848 1.00 87.81 89 GLY A C 1
ATOM 672 O O . GLY A 1 89 ? -7.259 -4.318 -1.725 1.00 87.81 89 GLY A O 1
ATOM 673 N N . ALA A 1 90 ? -6.572 -5.382 -3.571 1.00 89.94 90 ALA A N 1
ATOM 674 C CA . ALA A 1 90 ? -6.980 -6.707 -3.103 1.00 89.94 90 ALA A CA 1
ATOM 675 C C . ALA A 1 90 ? -6.244 -7.131 -1.818 1.00 89.94 90 ALA A C 1
ATOM 677 O O . ALA A 1 90 ? -6.880 -7.614 -0.877 1.00 89.94 90 AL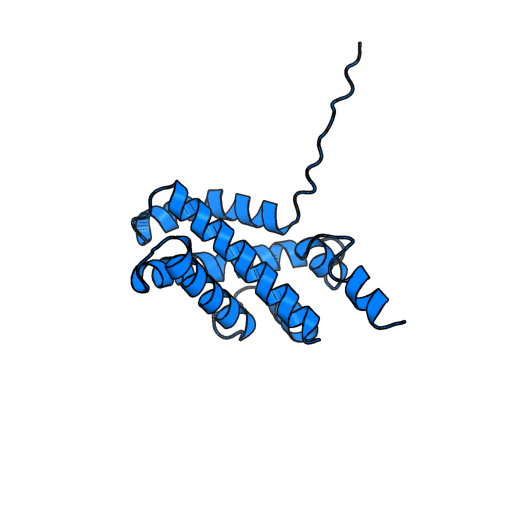A A O 1
ATOM 678 N N . ASN A 1 91 ? -4.924 -6.916 -1.751 1.00 90.44 91 ASN A N 1
ATOM 679 C CA . ASN A 1 91 ? -4.124 -7.218 -0.561 1.00 90.44 91 ASN A CA 1
ATOM 680 C C . ASN A 1 91 ? -4.555 -6.340 0.626 1.00 90.44 91 ASN A C 1
ATOM 682 O O . ASN A 1 91 ? -4.764 -6.840 1.731 1.00 90.44 91 ASN A O 1
ATOM 686 N N . LEU A 1 92 ? -4.784 -5.046 0.383 1.00 89.81 92 LEU A N 1
ATOM 687 C CA . LEU A 1 92 ? -5.266 -4.116 1.396 1.00 89.81 92 LEU A CA 1
ATOM 688 C C . LEU A 1 92 ? -6.623 -4.545 1.952 1.00 89.81 92 LEU A C 1
ATOM 690 O O . LEU A 1 92 ? -6.758 -4.666 3.164 1.00 89.81 92 LEU A O 1
ATOM 694 N N . VAL A 1 93 ? -7.615 -4.820 1.100 1.00 90.62 93 VAL A N 1
ATOM 695 C CA . VAL A 1 93 ? -8.940 -5.279 1.550 1.00 90.62 93 VAL A CA 1
ATOM 696 C C . VAL A 1 93 ? -8.811 -6.545 2.395 1.00 90.62 93 VAL A C 1
ATOM 698 O O . VAL A 1 93 ? -9.402 -6.611 3.472 1.00 90.62 93 VAL A O 1
ATOM 701 N N . GLY A 1 94 ? -7.984 -7.506 1.969 1.00 91.06 94 GLY A N 1
ATOM 702 C CA . GLY A 1 94 ? -7.684 -8.704 2.754 1.00 91.06 94 GLY A CA 1
ATOM 703 C C . GLY A 1 94 ? -7.141 -8.372 4.146 1.00 91.06 94 GLY A C 1
ATOM 704 O O . GLY A 1 94 ? -7.650 -8.873 5.146 1.00 91.06 94 GLY A O 1
ATOM 705 N N . LYS A 1 95 ? -6.170 -7.458 4.241 1.00 89.56 95 LYS A N 1
ATOM 706 C CA . LYS A 1 95 ? -5.594 -7.025 5.524 1.00 89.56 95 LYS A CA 1
ATOM 707 C C . LYS A 1 95 ? -6.552 -6.223 6.392 1.00 89.56 95 LYS A C 1
ATOM 709 O O . LYS A 1 95 ? -6.527 -6.369 7.609 1.00 89.56 95 LYS A O 1
ATOM 714 N N . LEU A 1 96 ? -7.405 -5.394 5.806 1.00 89.00 96 LEU A N 1
ATOM 715 C CA . LEU A 1 96 ? -8.407 -4.635 6.550 1.00 89.00 96 LEU A CA 1
ATOM 716 C C . LEU A 1 96 ? -9.455 -5.567 7.163 1.00 89.00 96 LEU A C 1
ATOM 718 O O . LEU A 1 96 ? -9.810 -5.417 8.332 1.00 89.00 96 LEU A O 1
ATOM 722 N N . VAL A 1 97 ? -9.901 -6.566 6.405 1.00 91.06 97 VAL A N 1
ATOM 723 C CA . VAL A 1 97 ? -10.857 -7.561 6.896 1.00 91.06 97 VAL A CA 1
ATOM 724 C C . VAL A 1 97 ? -10.201 -8.463 7.943 1.00 91.06 97 VAL A C 1
ATOM 726 O O . VAL A 1 97 ? -10.690 -8.556 9.066 1.00 91.06 97 VAL A O 1
ATOM 729 N N . SER A 1 98 ? -9.063 -9.084 7.628 1.00 90.06 98 SER A N 1
ATOM 730 C CA . SER A 1 98 ? -8.413 -10.055 8.518 1.00 90.06 98 SER A CA 1
ATOM 731 C C . SER A 1 98 ? -7.661 -9.422 9.693 1.00 90.06 98 SER A C 1
ATOM 733 O O . SER A 1 98 ? -7.582 -10.022 10.760 1.00 90.06 98 SER A O 1
ATOM 735 N N . GLY A 1 99 ? -7.091 -8.230 9.514 1.00 85.12 99 GLY A N 1
ATOM 736 C CA . GLY A 1 99 ? -6.226 -7.568 10.494 1.00 85.12 99 GLY A CA 1
ATOM 737 C C . GLY A 1 99 ? -6.927 -6.518 11.354 1.00 85.12 99 GLY A C 1
ATOM 738 O O . GLY A 1 99 ? -6.556 -6.340 12.514 1.00 85.12 99 GLY A O 1
ATOM 739 N N . LEU A 1 100 ? -7.935 -5.821 10.818 1.00 85.44 100 LEU A N 1
ATOM 740 C CA . LEU A 1 100 ? -8.716 -4.820 11.562 1.00 85.44 100 LEU A CA 1
ATOM 741 C C . LEU A 1 100 ? -10.146 -5.271 11.876 1.00 85.44 100 LEU A C 1
ATOM 743 O O . LEU A 1 100 ? -10.860 -4.547 12.573 1.00 85.44 100 LEU A O 1
ATOM 747 N N . GLY A 1 101 ? -10.559 -6.447 11.398 1.00 86.88 101 GLY A N 1
ATOM 748 C CA . GLY A 1 101 ? -11.918 -6.950 11.587 1.00 86.88 101 GLY A CA 1
ATOM 749 C C . GLY A 1 101 ? -12.966 -6.089 10.883 1.00 86.88 101 GLY A C 1
ATOM 750 O O . GLY A 1 101 ? -14.100 -6.009 11.351 1.00 86.88 101 GLY A O 1
ATOM 751 N N . LEU A 1 102 ? -12.586 -5.386 9.808 1.00 87.81 102 LEU A N 1
ATOM 752 C CA . LEU A 1 102 ? -13.517 -4.541 9.063 1.00 87.81 102 LEU A CA 1
ATOM 753 C C . LEU A 1 102 ? -14.434 -5.390 8.191 1.00 87.81 102 LEU A C 1
ATOM 755 O O . LEU A 1 102 ? -14.046 -6.451 7.701 1.00 87.81 102 LEU A O 1
ATOM 759 N N . THR A 1 103 ? -15.647 -4.897 7.949 1.00 90.12 103 THR A N 1
ATOM 760 C CA . THR A 1 103 ? -16.510 -5.519 6.948 1.00 90.12 103 THR A CA 1
ATOM 761 C C . THR A 1 103 ? -15.914 -5.297 5.553 1.00 90.12 103 THR A C 1
ATOM 763 O O . THR A 1 103 ? -15.257 -4.276 5.316 1.00 90.12 103 THR A O 1
ATOM 766 N N . PRO A 1 104 ? -16.146 -6.212 4.595 1.00 86.88 104 PRO A N 1
ATOM 767 C CA . PRO A 1 104 ? -15.670 -6.046 3.222 1.00 86.88 104 PRO A CA 1
ATOM 768 C C . PRO A 1 104 ? -16.122 -4.731 2.573 1.00 86.88 104 PRO A C 1
ATOM 770 O O . PRO A 1 104 ? -15.417 -4.180 1.734 1.00 86.88 104 PRO A O 1
ATOM 773 N N . GLU A 1 105 ? -17.283 -4.211 2.969 1.00 88.06 105 GLU A N 1
ATOM 774 C CA . GLU A 1 105 ? -17.833 -2.942 2.485 1.00 88.06 105 GLU A CA 1
ATOM 775 C C . GLU A 1 105 ? -17.014 -1.747 2.979 1.00 88.06 105 GLU A C 1
ATOM 777 O O . GLU A 1 105 ? -16.582 -0.925 2.173 1.00 88.06 105 GLU A O 1
ATOM 782 N N . VAL A 1 106 ? -16.728 -1.689 4.284 1.00 86.25 106 VAL A N 1
ATOM 783 C CA . VAL A 1 106 ? -15.890 -0.637 4.878 1.00 86.25 106 VAL A CA 1
ATOM 784 C C . VAL A 1 106 ? -14.465 -0.734 4.335 1.00 86.25 106 VAL A C 1
ATOM 786 O O . VAL A 1 106 ? -13.871 0.275 3.965 1.00 86.25 106 VAL A O 1
ATOM 789 N N . ALA A 1 107 ? -13.926 -1.948 4.204 1.00 88.00 107 ALA A N 1
ATOM 790 C CA . ALA A 1 107 ? -12.606 -2.169 3.626 1.00 88.00 107 ALA A CA 1
ATOM 791 C C . ALA A 1 107 ? -12.506 -1.642 2.183 1.00 88.00 107 ALA A C 1
ATOM 793 O O . ALA A 1 107 ? -11.529 -0.975 1.853 1.00 88.00 107 ALA A O 1
ATOM 794 N N . LYS A 1 108 ? -13.529 -1.871 1.347 1.00 87.12 108 LYS A N 1
ATOM 795 C CA . LYS A 1 108 ? -13.606 -1.324 -0.019 1.00 87.12 108 LYS A CA 1
ATOM 796 C C . LYS A 1 108 ? -13.724 0.200 -0.047 1.00 87.12 108 LYS A C 1
ATOM 798 O O . LYS A 1 108 ? -13.127 0.840 -0.903 1.00 87.12 108 LYS A O 1
ATOM 803 N N . GLN A 1 109 ? -14.466 0.799 0.884 1.00 86.88 109 GLN A N 1
ATOM 804 C CA . GLN A 1 109 ? -14.552 2.261 0.982 1.00 86.88 109 GLN A CA 1
ATOM 805 C C . GLN A 1 109 ? -13.198 2.888 1.317 1.00 86.88 109 GLN A C 1
ATOM 807 O O . GLN A 1 109 ? -12.823 3.902 0.731 1.00 86.88 109 GLN A O 1
ATOM 812 N N . VAL A 1 110 ? -12.461 2.283 2.251 1.00 86.06 110 VAL A N 1
ATOM 813 C CA . VAL A 1 110 ? -11.111 2.727 2.603 1.00 86.06 110 VAL A CA 1
ATOM 814 C C . VAL A 1 110 ? -10.163 2.529 1.425 1.00 86.06 110 VAL A C 1
ATOM 816 O O . VAL A 1 110 ? -9.423 3.444 1.081 1.00 86.06 110 VAL A O 1
ATOM 819 N N . GLU A 1 111 ? -10.207 1.366 0.781 1.00 88.06 111 GLU A N 1
ATOM 820 C CA . GLU A 1 111 ? -9.391 1.035 -0.387 1.00 88.06 111 GLU A CA 1
ATOM 821 C C . GLU A 1 111 ? -9.576 2.052 -1.521 1.00 88.06 111 GLU A C 1
ATOM 823 O O . GLU A 1 111 ? -8.592 2.650 -1.959 1.00 88.06 111 GLU A O 1
ATOM 828 N N . GLY A 1 112 ? -10.823 2.364 -1.886 1.00 84.44 112 GLY A N 1
ATOM 829 C CA . GLY A 1 112 ? -11.140 3.319 -2.949 1.00 84.44 112 GLY A CA 1
ATOM 830 C C . GLY A 1 112 ? -10.676 4.759 -2.691 1.00 84.44 112 GLY A C 1
ATOM 831 O O . GLY A 1 112 ? -10.593 5.551 -3.627 1.00 84.44 112 GLY A O 1
ATOM 832 N N . VAL A 1 113 ? -10.346 5.113 -1.444 1.00 83.75 113 VAL A N 1
ATOM 833 C CA . VAL A 1 113 ? -9.754 6.415 -1.090 1.00 83.75 113 VAL A CA 1
ATOM 834 C C . VAL A 1 113 ? -8.236 6.305 -0.973 1.00 83.75 113 VAL A C 1
ATOM 836 O O . VAL A 1 113 ? -7.498 7.104 -1.546 1.00 83.75 113 VAL A O 1
ATOM 839 N N . VAL A 1 114 ? -7.757 5.315 -0.223 1.00 84.50 114 VAL A N 1
ATOM 840 C CA . VAL A 1 114 ? -6.356 5.219 0.190 1.00 84.50 114 VAL A CA 1
ATOM 841 C C . VAL A 1 114 ? -5.464 4.757 -0.954 1.00 84.50 114 VAL A C 1
ATOM 843 O O . VAL A 1 114 ? -4.390 5.323 -1.131 1.00 84.50 114 VAL A O 1
ATOM 846 N N . VAL A 1 115 ? -5.885 3.767 -1.745 1.00 86.44 115 VAL A N 1
ATOM 847 C CA . VAL A 1 115 ? -5.061 3.197 -2.823 1.00 86.44 115 VAL A CA 1
ATOM 848 C C . VAL A 1 115 ? -4.696 4.218 -3.900 1.00 86.44 115 VAL A C 1
ATOM 850 O O . VAL A 1 115 ? -3.498 4.395 -4.132 1.00 86.44 115 VAL A O 1
ATOM 853 N N . PRO A 1 116 ? -5.642 4.925 -4.552 1.00 82.75 116 PRO A N 1
ATOM 854 C CA . PRO A 1 116 ? -5.286 5.853 -5.628 1.00 82.75 116 PRO A CA 1
ATOM 855 C C . PRO A 1 116 ? -4.393 6.998 -5.137 1.00 82.75 116 PRO A C 1
ATOM 857 O O . PRO A 1 116 ? -3.455 7.405 -5.828 1.00 82.75 116 PRO A O 1
ATOM 860 N N . LEU A 1 117 ? -4.633 7.488 -3.918 1.00 82.38 117 LEU A N 1
ATOM 861 C CA . LEU A 1 117 ? -3.806 8.526 -3.314 1.00 82.38 117 LEU A CA 1
ATOM 862 C C . LEU A 1 117 ? -2.417 8.001 -2.984 1.00 82.38 117 LEU A C 1
ATOM 864 O O . LEU A 1 117 ? -1.427 8.616 -3.359 1.00 82.38 117 LEU A O 1
ATOM 868 N N . MET A 1 118 ? -2.327 6.836 -2.353 1.00 82.56 118 MET A N 1
ATOM 869 C CA . MET A 1 118 ? -1.055 6.204 -2.041 1.00 82.56 118 MET A CA 1
ATOM 870 C C . MET A 1 118 ? -0.205 5.976 -3.283 1.00 82.56 118 MET A C 1
ATOM 872 O O . MET A 1 118 ? 0.964 6.347 -3.287 1.00 82.56 118 MET A O 1
ATOM 876 N N . VAL A 1 119 ? -0.788 5.426 -4.346 1.00 81.06 119 VAL A N 1
ATOM 877 C CA . VAL A 1 119 ? -0.099 5.227 -5.626 1.00 81.06 119 VAL A CA 1
ATOM 878 C C . VAL A 1 119 ? 0.393 6.559 -6.191 1.00 81.06 119 VAL A C 1
ATOM 880 O O . VAL A 1 119 ? 1.536 6.647 -6.640 1.00 81.06 119 VAL A O 1
ATOM 883 N N . SER A 1 120 ? -0.420 7.614 -6.106 1.00 81.12 120 SER A N 1
ATOM 884 C CA . SER A 1 120 ? -0.034 8.959 -6.548 1.00 81.12 120 SER A CA 1
ATOM 885 C C . SER A 1 120 ? 1.129 9.524 -5.723 1.00 81.12 120 SER A C 1
ATOM 887 O O . SER A 1 120 ? 2.102 10.016 -6.288 1.00 81.12 120 SER A O 1
ATOM 889 N N . PHE A 1 121 ? 1.093 9.395 -4.393 1.00 79.88 121 PHE A N 1
ATOM 890 C CA . PHE A 1 121 ? 2.177 9.829 -3.503 1.00 79.88 121 PHE A CA 1
ATOM 891 C C . PHE A 1 121 ? 3.471 9.044 -3.735 1.00 79.88 121 PHE A C 1
ATOM 893 O O . PHE A 1 121 ? 4.546 9.638 -3.818 1.00 79.88 121 PHE A O 1
ATOM 900 N N . ILE A 1 122 ? 3.372 7.719 -3.869 1.00 78.62 122 ILE A N 1
ATOM 901 C CA . ILE A 1 122 ? 4.507 6.839 -4.159 1.00 78.62 122 ILE A CA 1
ATOM 902 C C . ILE A 1 122 ? 5.142 7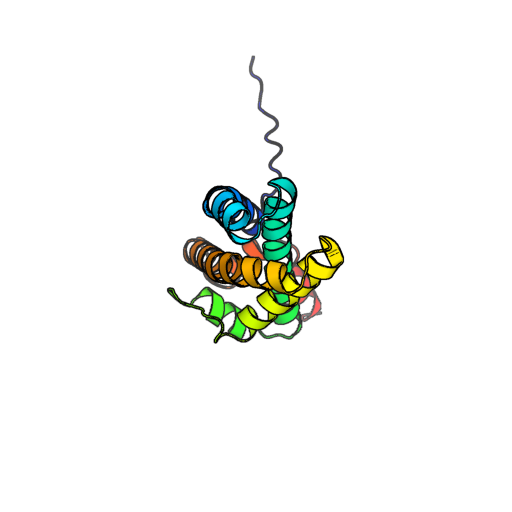.226 -5.499 1.00 78.62 122 ILE A C 1
ATOM 904 O O . ILE A 1 122 ? 6.357 7.426 -5.557 1.00 78.62 122 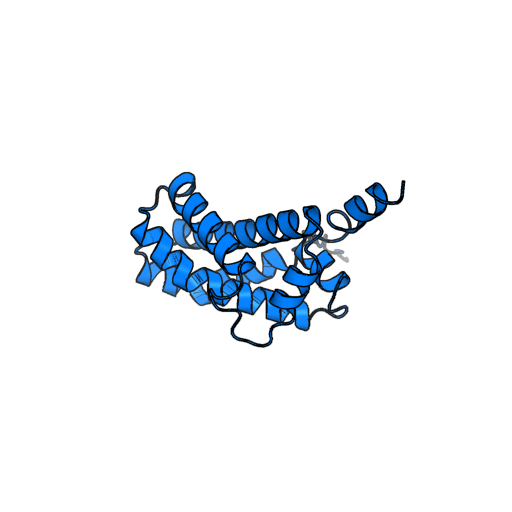ILE A O 1
ATOM 908 N N . SER A 1 123 ? 4.337 7.392 -6.549 1.00 79.44 123 SER A N 1
ATOM 909 C CA . SER A 1 123 ? 4.813 7.787 -7.882 1.00 79.44 123 SER A CA 1
ATOM 910 C C . SER A 1 123 ? 5.463 9.172 -7.851 1.00 79.44 123 SER A C 1
ATOM 912 O O . SER A 1 123 ? 6.559 9.360 -8.377 1.00 79.44 123 SER A O 1
ATOM 914 N N . ASN A 1 124 ? 4.864 10.127 -7.137 1.00 79.94 124 ASN A N 1
ATOM 915 C CA . ASN A 1 124 ? 5.424 11.466 -6.966 1.00 79.94 124 ASN A CA 1
ATOM 916 C C . ASN A 1 124 ? 6.758 11.448 -6.205 1.00 79.94 124 ASN A C 1
ATOM 918 O O . ASN A 1 124 ? 7.716 12.085 -6.641 1.00 79.94 124 ASN A O 1
ATOM 922 N N . LYS A 1 125 ? 6.878 10.718 -5.087 1.00 76.38 125 LYS A N 1
ATOM 923 C CA . LYS A 1 125 ? 8.155 10.580 -4.353 1.00 76.38 125 LYS A CA 1
ATOM 924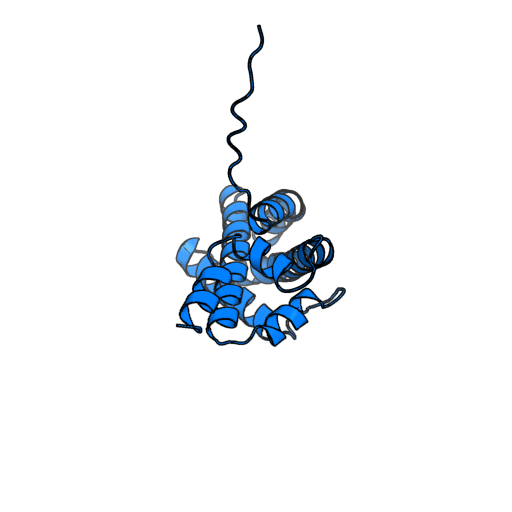 C C . LYS A 1 125 ? 9.213 9.881 -5.197 1.00 76.38 125 LYS A C 1
ATOM 926 O O . LYS A 1 125 ? 10.369 10.293 -5.178 1.00 76.38 125 LYS A O 1
ATOM 931 N N . PHE A 1 126 ? 8.823 8.862 -5.956 1.00 76.19 126 PHE A N 1
ATOM 932 C CA . PHE A 1 126 ? 9.713 8.156 -6.866 1.00 76.19 126 PHE A CA 1
ATOM 933 C C . PHE A 1 126 ? 10.294 9.086 -7.935 1.00 76.19 126 PHE A C 1
ATOM 935 O O . PHE A 1 126 ? 11.514 9.128 -8.106 1.00 76.19 126 PHE A O 1
ATOM 942 N N . GLN A 1 127 ? 9.443 9.878 -8.590 1.00 74.81 127 GLN A N 1
ATOM 943 C CA . GLN A 1 127 ? 9.847 10.847 -9.614 1.00 74.81 127 GLN A CA 1
ATOM 944 C C . GLN A 1 127 ? 10.692 11.993 -9.038 1.00 74.81 127 GLN A C 1
ATOM 946 O O . GLN A 1 127 ? 11.621 12.459 -9.692 1.00 74.81 127 GLN A O 1
ATOM 951 N N . ASN A 1 128 ? 10.408 12.420 -7.804 1.00 71.56 128 ASN A N 1
ATOM 952 C CA . ASN A 1 128 ? 11.173 13.458 -7.108 1.00 71.56 128 ASN A CA 1
ATOM 953 C C . ASN A 1 128 ? 12.466 12.940 -6.451 1.00 71.56 128 ASN A C 1
ATOM 955 O O . ASN A 1 128 ? 13.283 13.734 -5.977 1.00 71.56 128 ASN A O 1
ATOM 959 N N . SER A 1 129 ? 12.681 11.622 -6.401 1.00 66.88 129 SER A N 1
ATOM 960 C CA . SER A 1 129 ? 13.934 11.061 -5.903 1.00 66.88 129 SER A CA 1
ATOM 961 C C . SER A 1 129 ? 15.062 11.350 -6.903 1.00 66.88 129 SER A C 1
ATOM 963 O O . SER A 1 129 ? 14.915 11.137 -8.106 1.00 66.88 129 SER A O 1
ATOM 965 N N . LYS A 1 130 ? 16.221 11.818 -6.412 1.00 55.34 130 LYS A N 1
ATOM 966 C CA . LYS A 1 130 ? 17.397 12.212 -7.228 1.00 55.34 130 LYS A CA 1
ATOM 967 C C . LYS A 1 130 ? 17.982 11.101 -8.126 1.00 55.34 130 LYS A C 1
ATOM 969 O O . LYS A 1 130 ? 18.968 11.341 -8.812 1.00 55.34 130 LYS A O 1
ATOM 974 N N . GLY A 1 131 ? 17.404 9.903 -8.124 1.00 55.12 131 GLY A N 1
ATOM 975 C CA . GLY A 1 131 ? 17.834 8.754 -8.915 1.00 55.12 131 GLY A CA 1
ATOM 976 C C . GLY A 1 131 ? 16.666 7.982 -9.519 1.00 55.12 131 GLY A C 1
ATOM 977 O O . GLY A 1 131 ? 16.720 6.751 -9.503 1.00 55.12 131 GLY A O 1
ATOM 978 N N . GLY A 1 132 ? 15.617 8.686 -9.974 1.00 56.88 132 GLY A N 1
ATOM 979 C CA . GLY A 1 132 ? 14.446 8.110 -10.647 1.00 56.88 132 GLY A CA 1
ATOM 980 C C . GLY A 1 132 ? 14.807 6.867 -11.466 1.00 56.88 132 GLY A C 1
ATOM 981 O O . GLY A 1 132 ? 15.727 6.892 -12.283 1.00 56.88 132 GLY A O 1
ATOM 982 N N . GLY A 1 133 ? 14.150 5.749 -11.155 1.00 67.56 133 GLY A N 1
ATOM 983 C CA . GLY A 1 133 ? 14.549 4.422 -11.619 1.00 67.56 133 GLY A CA 1
ATOM 984 C C . GLY A 1 133 ? 14.943 3.470 -10.484 1.00 67.56 133 GLY A C 1
ATOM 985 O O . GLY A 1 133 ? 14.312 3.438 -9.430 1.00 67.56 133 GLY A O 1
ATOM 986 N N . MET A 1 134 ? 15.998 2.673 -10.684 1.00 65.56 134 MET A N 1
ATOM 987 C CA . MET A 1 134 ? 16.433 1.629 -9.738 1.00 65.56 134 MET A CA 1
ATOM 988 C C . MET A 1 134 ? 16.777 2.188 -8.341 1.00 65.56 134 MET A C 1
ATOM 990 O O . MET A 1 134 ? 16.545 1.521 -7.336 1.00 65.56 134 MET A O 1
ATOM 994 N N . GLY A 1 135 ? 17.293 3.423 -8.270 1.00 66.75 135 GLY A N 1
ATOM 995 C CA . GLY A 1 135 ? 17.604 4.111 -7.011 1.00 66.75 135 GLY A CA 1
ATOM 996 C C . GLY A 1 135 ? 16.353 4.564 -6.254 1.00 66.75 135 GLY A C 1
ATOM 997 O O . GLY A 1 135 ? 16.267 4.376 -5.041 1.00 66.75 135 GLY A O 1
ATOM 998 N N . GLY A 1 136 ? 15.349 5.080 -6.969 1.00 71.69 136 GLY A N 1
ATOM 999 C CA . GLY A 1 136 ? 14.037 5.400 -6.395 1.00 71.69 136 GLY A CA 1
ATOM 1000 C C . GLY A 1 136 ? 13.296 4.155 -5.893 1.00 71.69 136 GLY A C 1
ATOM 1001 O O . GLY A 1 136 ? 12.713 4.176 -4.811 1.00 71.69 136 GLY A O 1
ATOM 1002 N N . LEU A 1 137 ? 13.383 3.042 -6.633 1.00 71.38 137 LEU A N 1
ATOM 1003 C CA . LEU A 1 137 ? 12.820 1.750 -6.224 1.00 71.38 137 LEU A CA 1
ATOM 1004 C C . LEU A 1 137 ? 13.554 1.208 -4.995 1.00 71.38 137 LEU A C 1
ATOM 1006 O O . LEU A 1 137 ? 12.917 0.789 -4.033 1.00 71.38 137 LEU A O 1
ATOM 1010 N N . GLY A 1 138 ? 14.887 1.272 -4.993 1.00 72.75 138 GLY A N 1
ATOM 1011 C CA . GLY A 1 138 ? 15.709 0.869 -3.854 1.00 72.75 138 GLY A CA 1
ATOM 1012 C C . GLY A 1 138 ? 15.397 1.665 -2.586 1.00 72.75 138 GLY A C 1
ATOM 1013 O O . GLY A 1 138 ? 15.291 1.080 -1.515 1.00 72.75 138 GLY A O 1
ATOM 1014 N N . GLY A 1 139 ? 15.185 2.979 -2.694 1.00 72.56 139 GLY A N 1
ATOM 1015 C CA . GLY A 1 139 ? 14.818 3.813 -1.547 1.00 72.56 139 GLY A CA 1
ATOM 1016 C C . GLY A 1 139 ? 13.381 3.607 -1.050 1.00 72.56 139 GLY A C 1
ATOM 1017 O O . GLY A 1 139 ? 13.106 3.839 0.126 1.00 72.56 139 GLY A O 1
ATOM 1018 N N . LEU A 1 140 ? 12.465 3.143 -1.908 1.00 70.25 140 LEU A N 1
ATOM 1019 C CA . LEU A 1 140 ? 11.105 2.777 -1.497 1.00 70.25 140 LEU A CA 1
ATOM 1020 C C . LEU A 1 140 ? 11.045 1.405 -0.839 1.00 70.25 140 LEU A C 1
ATOM 1022 O O . LEU A 1 140 ? 10.374 1.248 0.176 1.00 70.25 140 LEU A O 1
ATOM 1026 N N . LEU A 1 141 ? 11.774 0.428 -1.376 1.00 71.06 141 LEU A N 1
ATOM 1027 C CA . LEU A 1 141 ? 11.841 -0.918 -0.806 1.00 71.06 141 LEU A CA 1
ATOM 1028 C C . LEU A 1 141 ? 12.745 -1.010 0.437 1.00 71.06 141 LEU A C 1
ATOM 1030 O O . LEU A 1 141 ? 12.795 -2.057 1.077 1.00 71.06 141 LEU A O 1
ATOM 1034 N N . GLY A 1 142 ? 13.380 0.099 0.829 1.00 63.53 142 GLY A N 1
ATOM 1035 C CA . GLY A 1 142 ? 14.245 0.206 2.004 1.00 63.53 142 GLY A CA 1
ATOM 1036 C C . GLY A 1 142 ? 15.700 -0.062 1.635 1.00 63.53 142 GLY A C 1
ATOM 1037 O O . GLY A 1 142 ? 16.135 -1.210 1.582 1.00 63.53 142 GLY A O 1
ATOM 1038 N N . GLY A 1 143 ? 16.434 1.012 1.336 1.00 55.72 143 GLY A N 1
ATOM 1039 C CA . GLY A 1 143 ? 17.771 0.986 0.739 1.00 55.72 143 GLY A CA 1
ATOM 1040 C C . GLY A 1 143 ? 18.766 0.014 1.393 1.00 55.72 143 GLY A C 1
ATOM 1041 O O . GLY A 1 143 ? 18.699 -0.289 2.576 1.00 55.72 143 GLY A O 1
ATOM 1042 N N . SER A 1 144 ? 19.707 -0.466 0.572 1.00 44.66 144 SER A N 1
ATOM 1043 C CA . SER A 1 144 ? 20.787 -1.442 0.838 1.00 44.66 144 SER A CA 1
ATOM 1044 C C . SER A 1 144 ? 20.437 -2.935 0.940 1.00 44.66 144 SER A C 1
ATOM 1046 O O . SER A 1 144 ? 21.330 -3.745 0.705 1.00 44.66 144 SER A O 1
ATOM 1048 N N . GLY A 1 145 ? 19.185 -3.343 1.178 1.00 49.28 145 GLY A N 1
ATOM 1049 C CA . GLY A 1 145 ? 18.847 -4.774 1.340 1.00 49.28 145 GLY A CA 1
ATOM 1050 C C . GLY A 1 145 ? 18.020 -5.407 0.215 1.00 49.28 145 GLY A C 1
ATOM 1051 O O . GLY A 1 145 ? 18.341 -6.496 -0.256 1.00 49.28 145 GLY A O 1
ATOM 1052 N N . GLY A 1 146 ? 16.956 -4.731 -0.231 1.00 51.84 146 GLY A N 1
ATOM 1053 C CA . GLY A 1 146 ? 15.895 -5.369 -1.027 1.00 51.84 146 GLY A CA 1
ATOM 1054 C C . GLY A 1 146 ? 16.270 -5.710 -2.473 1.00 51.84 146 GLY A C 1
ATOM 1055 O O . GLY A 1 146 ? 16.020 -6.820 -2.931 1.00 51.84 146 GLY A O 1
ATOM 1056 N N . LEU A 1 147 ? 16.906 -4.779 -3.192 1.00 56.50 147 LEU A N 1
ATOM 1057 C CA . LEU A 1 147 ? 17.344 -5.007 -4.577 1.00 56.50 147 LEU A CA 1
ATOM 1058 C C . LEU A 1 147 ? 18.815 -5.420 -4.670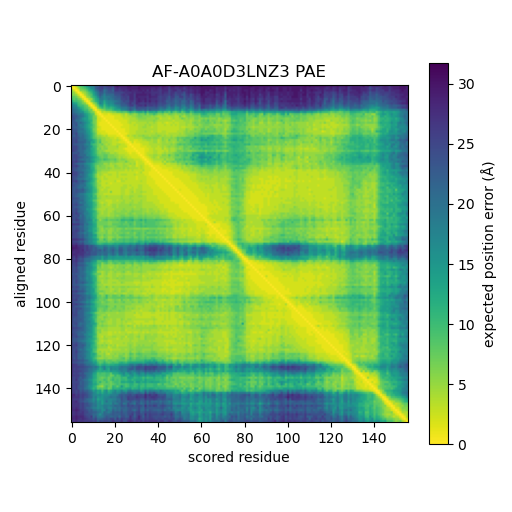 1.00 56.50 147 LEU A C 1
ATOM 1060 O O . LEU A 1 147 ? 19.132 -6.352 -5.398 1.00 56.50 147 LEU A O 1
ATOM 1064 N N . GLY A 1 148 ? 19.713 -4.792 -3.904 1.00 55.88 148 GLY A N 1
ATOM 1065 C CA . GLY A 1 148 ? 21.141 -5.145 -3.909 1.00 55.88 148 GLY A CA 1
ATOM 1066 C C . GLY A 1 148 ? 21.405 -6.591 -3.471 1.00 55.88 148 GLY A C 1
ATOM 1067 O O . GLY A 1 148 ? 22.239 -7.266 -4.069 1.00 55.88 148 GLY A O 1
ATOM 1068 N N . GLY A 1 149 ? 20.641 -7.094 -2.493 1.00 56.81 149 GLY A N 1
ATOM 1069 C CA . GLY A 1 149 ? 20.726 -8.481 -2.031 1.00 56.81 149 GLY A CA 1
ATOM 1070 C C . GLY A 1 149 ? 20.145 -9.498 -3.016 1.00 56.81 149 GLY A C 1
ATOM 1071 O O . GLY A 1 149 ? 20.722 -10.568 -3.188 1.00 56.81 149 GLY A O 1
ATOM 1072 N N . MET A 1 150 ? 19.053 -9.166 -3.718 1.00 56.78 150 MET A N 1
ATOM 1073 C CA . MET A 1 150 ? 18.512 -10.047 -4.763 1.00 56.78 150 MET A CA 1
ATOM 1074 C C . MET A 1 150 ? 19.434 -10.100 -5.979 1.00 56.78 150 MET A C 1
ATOM 1076 O O . MET A 1 150 ? 19.769 -11.186 -6.435 1.00 56.78 150 MET A O 1
ATOM 1080 N N . LEU A 1 151 ? 19.916 -8.955 -6.467 1.00 59.22 151 LEU A N 1
ATOM 1081 C CA . LEU A 1 151 ? 20.836 -8.907 -7.606 1.00 59.22 151 LEU A CA 1
ATOM 1082 C C . LEU A 1 151 ? 22.166 -9.607 -7.276 1.00 59.22 151 LEU A C 1
ATOM 1084 O O . LEU A 1 151 ? 22.654 -10.395 -8.079 1.00 59.22 151 LEU A O 1
ATOM 1088 N N . GLY A 1 152 ? 22.705 -9.417 -6.067 1.00 57.88 152 GLY A N 1
ATOM 1089 C CA . GLY A 1 152 ? 23.893 -10.139 -5.599 1.00 57.88 152 GLY A CA 1
ATOM 1090 C C . GLY A 1 152 ? 23.704 -11.658 -5.476 1.00 57.88 152 GLY A C 1
ATOM 1091 O O . GLY A 1 152 ? 24.681 -12.396 -5.574 1.00 57.88 152 GLY A O 1
ATOM 1092 N N . GLY A 1 153 ? 22.466 -12.133 -5.301 1.00 60.00 153 GLY A N 1
ATOM 1093 C CA . GLY A 1 153 ? 22.120 -13.557 -5.303 1.00 60.00 153 GLY A CA 1
ATOM 1094 C C . GLY A 1 153 ? 21.914 -14.160 -6.698 1.00 60.00 153 GLY A C 1
ATOM 1095 O O . GLY A 1 153 ? 22.062 -15.366 -6.850 1.00 60.00 153 GLY A O 1
ATOM 1096 N N . PHE A 1 154 ? 21.602 -13.345 -7.712 1.00 56.56 154 PHE A N 1
ATOM 1097 C CA . PHE A 1 154 ? 21.437 -13.797 -9.103 1.00 56.56 154 PHE A CA 1
ATOM 1098 C C . PHE A 1 154 ? 22.749 -13.847 -9.898 1.00 56.56 154 PHE A C 1
ATOM 1100 O O . PHE A 1 154 ? 22.833 -14.580 -10.879 1.00 56.56 154 PHE A O 1
ATOM 1107 N N . PHE A 1 155 ? 23.767 -13.081 -9.496 1.00 56.88 155 PHE A N 1
ATOM 1108 C CA . PHE A 1 155 ? 25.089 -13.065 -10.139 1.00 56.88 155 PHE A CA 1
ATOM 1109 C C . PHE A 1 155 ? 26.133 -13.944 -9.422 1.00 56.88 155 PHE A C 1
ATOM 1111 O O . PHE A 1 155 ? 27.334 -13.722 -9.593 1.00 56.88 155 PHE A O 1
ATOM 1118 N N . LYS A 1 156 ? 25.700 -14.923 -8.617 1.00 51.16 156 LYS A N 1
ATOM 1119 C CA . LYS A 1 156 ? 26.583 -15.902 -7.967 1.00 51.16 156 LYS A CA 1
ATOM 1120 C C . LYS A 1 156 ? 26.399 -17.301 -8.538 1.00 51.16 156 LYS A C 1
ATOM 1122 O O . LYS A 1 156 ? 25.237 -17.681 -8.788 1.00 51.16 156 LYS A O 1
#

Radius of gyration: 16.71 Å; Cα contacts (8 Å, |Δi|>4): 158; chains: 1; bounding box: 47×39×42 Å

Foldseek 3Di:
DDDDDPPPPPLCFLLNVLLVVCCVVCLVVLCVQLVDDSVLSSVLSVQLSVLLLVLLLVCVVVVVLVLVLVLLQPDDDPDCVRVSLVSSLVSSLVCSCVVVVGDSVSSNRSSVPNSNSSSNSLSVQLVVPPDNGPVSSCSSNPHDDRNVVVVVVVVD

Nearest PDB structures (foldseek):
  6m9a-assembly1_C-2  TM=2.434E-01  e=3.803E+00  Bordetella pertussis

Secondary structure (DSSP, 8-state):
-------------HHHHHHHHHHHHHHHHHHHHH---HHHHHHHHHHHHHHHHHHHHHHHHTT-HHHHHHHHT--S---TTSHHHHHHHHHHHHHHHHHH---HHHHHHHHHHHHHHHHHHHHHHHHHSTTTTHHHHHHHS-TTTTTHHHHHHH--

Sequence (156 aa):
MPFGRLINVKENNMLDDIIKELKGSIGKDVQQRSGLDPQKADRAIEMAGQSAKEVAEDEVRKGNLQGLMGLMNQKEGAGHENPIVGKIGANLVGKLVSGLGLTPEVAKQVEGVVVPLMVSFISNKFQNSKGGGMGGLGGLLGGSGGLGGMLGGFFK